Protein AF-K9PJ05-F1 (afdb_monomer_lite)

Structure (mmCIF, N/CA/C/O backbone):
data_AF-K9PJ05-F1
#
_entry.id   AF-K9PJ05-F1
#
loop_
_atom_site.group_PDB
_atom_site.id
_atom_site.type_symbol
_atom_site.label_atom_id
_atom_site.label_alt_id
_atom_site.label_comp_id
_atom_site.label_asym_id
_atom_site.label_entity_i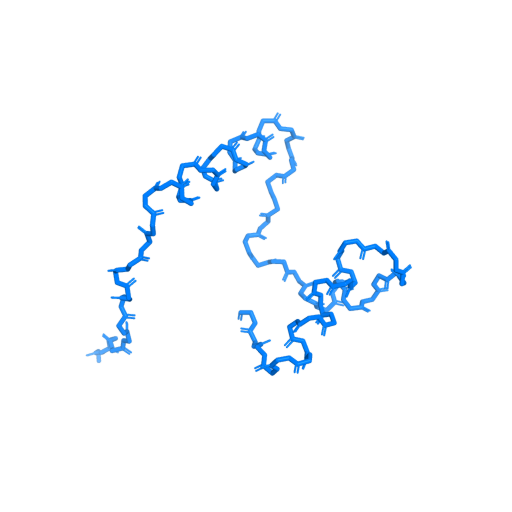d
_atom_site.label_seq_id
_atom_site.pdbx_PDB_ins_code
_atom_site.Cartn_x
_atom_site.Cartn_y
_atom_site.Cartn_z
_atom_site.occupancy
_atom_site.B_iso_or_equiv
_atom_site.auth_seq_id
_atom_site.auth_comp_id
_atom_site.auth_asym_id
_atom_site.auth_atom_id
_atom_site.pdbx_PDB_model_num
ATOM 1 N N . MET A 1 1 ? 0.395 -34.069 14.262 1.00 38.72 1 MET A N 1
ATOM 2 C CA . MET A 1 1 ? -0.314 -32.950 14.914 1.00 38.72 1 MET A CA 1
ATOM 3 C C . MET A 1 1 ? 0.729 -32.080 15.586 1.00 38.72 1 MET A C 1
ATOM 5 O O . MET A 1 1 ? 1.269 -32.494 16.601 1.00 38.72 1 MET A O 1
ATOM 9 N N . THR A 1 2 ? 1.052 -30.932 14.999 1.00 42.50 2 THR A N 1
ATOM 10 C CA . THR A 1 2 ? 1.941 -29.931 15.606 1.00 42.50 2 THR A CA 1
ATOM 11 C C . THR A 1 2 ? 1.695 -28.596 14.915 1.00 42.50 2 THR A C 1
ATOM 13 O O . THR A 1 2 ? 1.853 -28.533 13.698 1.00 42.50 2 THR A O 1
ATOM 16 N N . PRO A 1 3 ? 1.368 -27.526 15.651 1.00 50.66 3 PRO A N 1
ATOM 17 C CA . PRO A 1 3 ? 1.687 -26.183 15.216 1.00 50.66 3 PRO A CA 1
ATOM 18 C C . PRO A 1 3 ? 2.762 -25.627 16.156 1.00 50.66 3 PRO A C 1
ATOM 20 O O . PRO A 1 3 ? 2.497 -25.293 17.308 1.00 50.66 3 PRO A O 1
ATOM 23 N N . LEU A 1 4 ? 3.998 -25.559 15.664 1.00 54.91 4 LEU A N 1
ATOM 24 C CA . LEU A 1 4 ? 4.952 -24.550 16.108 1.00 54.91 4 LEU A CA 1
ATOM 25 C C . LEU A 1 4 ? 4.831 -23.406 15.111 1.00 54.91 4 LEU A C 1
ATOM 27 O O . LEU A 1 4 ? 5.031 -23.645 13.927 1.00 54.91 4 LEU A O 1
ATOM 31 N N . LEU A 1 5 ? 4.522 -22.206 15.590 1.00 47.00 5 LEU A N 1
ATOM 32 C CA . LEU A 1 5 ? 5.253 -20.977 15.276 1.00 47.00 5 LEU A CA 1
ATOM 33 C C . LEU A 1 5 ? 4.716 -19.870 16.189 1.00 47.00 5 LEU A C 1
ATOM 35 O O . LEU A 1 5 ? 3.518 -19.725 16.410 1.00 47.00 5 LEU A O 1
ATOM 39 N N . ALA A 1 6 ? 5.658 -19.182 16.816 1.00 43.12 6 ALA A N 1
ATOM 40 C CA . ALA A 1 6 ? 5.470 -18.327 17.967 1.00 43.12 6 ALA A CA 1
ATOM 41 C C . ALA A 1 6 ? 4.567 -17.118 17.682 1.00 43.12 6 ALA A C 1
ATOM 43 O O . ALA A 1 6 ? 4.843 -16.306 16.804 1.00 43.12 6 ALA A O 1
ATOM 44 N N . THR A 1 7 ? 3.538 -16.941 18.508 1.00 47.88 7 THR A N 1
ATOM 45 C CA . THR A 1 7 ? 2.914 -15.639 18.747 1.00 47.88 7 THR A CA 1
ATOM 46 C C . THR A 1 7 ? 3.937 -14.727 19.418 1.00 47.88 7 THR A C 1
ATOM 48 O O . THR A 1 7 ? 4.242 -14.920 20.594 1.00 47.88 7 THR A O 1
ATOM 51 N N . SER A 1 8 ? 4.468 -13.744 18.693 1.00 48.25 8 SER A N 1
ATOM 52 C CA . SER A 1 8 ? 5.234 -12.633 19.271 1.00 48.25 8 SER A CA 1
ATOM 53 C C . SER A 1 8 ? 4.280 -11.711 20.044 1.00 48.25 8 SER A C 1
ATOM 55 O O . SER A 1 8 ? 3.473 -11.033 19.407 1.00 48.25 8 SER A O 1
ATOM 57 N N . PRO A 1 9 ? 4.328 -11.628 21.388 1.00 53.66 9 PRO A N 1
ATOM 58 C CA . PRO A 1 9 ? 3.474 -10.730 22.143 1.00 53.66 9 PRO A CA 1
ATOM 59 C C . PRO A 1 9 ? 4.263 -9.449 22.397 1.00 53.66 9 PRO A C 1
ATOM 61 O O . PRO A 1 9 ? 4.884 -9.280 23.442 1.00 53.66 9 PRO A O 1
ATOM 64 N N . ASN A 1 10 ? 4.297 -8.550 21.421 1.00 53.31 10 ASN A N 1
ATOM 65 C CA . ASN A 1 10 ? 4.694 -7.177 21.718 1.00 53.31 10 ASN A CA 1
ATOM 66 C C . ASN A 1 10 ? 3.926 -6.187 20.852 1.00 53.31 10 ASN A C 1
ATOM 68 O O . ASN A 1 10 ? 4.481 -5.296 20.213 1.00 53.31 10 ASN A O 1
ATOM 72 N N . THR A 1 11 ? 2.611 -6.368 20.806 1.00 49.19 11 THR A N 1
ATOM 73 C CA . THR A 1 11 ? 1.727 -5.365 20.241 1.00 49.19 11 THR A CA 1
ATOM 74 C C . THR A 1 11 ? 1.676 -4.195 21.207 1.00 49.19 11 THR A C 1
ATOM 76 O O . THR A 1 11 ? 1.124 -4.278 22.302 1.00 49.19 11 THR A O 1
ATOM 79 N N . THR A 1 12 ? 2.304 -3.089 20.823 1.00 53.34 12 THR A N 1
ATOM 80 C CA . THR A 1 12 ? 2.203 -1.831 21.557 1.00 53.34 12 THR A CA 1
ATOM 81 C C . THR A 1 12 ? 0.711 -1.490 21.688 1.00 53.34 12 THR A C 1
ATOM 83 O O . THR A 1 12 ? 0.060 -1.309 20.659 1.00 53.34 12 THR A O 1
ATOM 86 N N . PRO A 1 13 ? 0.128 -1.403 22.897 1.00 61.66 13 PRO A N 1
ATOM 87 C CA . PRO A 1 13 ? -1.331 -1.388 23.086 1.00 61.66 13 PRO A CA 1
ATOM 88 C C . PRO A 1 13 ? -2.042 -0.226 22.377 1.00 61.66 13 PRO A C 1
ATOM 90 O O . PRO A 1 13 ? -3.208 -0.330 22.012 1.00 61.66 13 PRO A O 1
ATOM 93 N N . ARG A 1 14 ? -1.324 0.870 22.106 1.00 69.69 14 ARG A N 1
ATOM 94 C CA . ARG A 1 14 ? -1.833 1.991 21.302 1.00 69.69 14 ARG A CA 1
ATOM 95 C C . ARG A 1 14 ? -2.008 1.651 19.823 1.00 69.69 14 ARG A C 1
ATOM 97 O O . ARG A 1 14 ? -2.936 2.152 19.205 1.00 69.69 14 ARG A O 1
ATOM 104 N N . LEU A 1 15 ? -1.127 0.826 19.256 1.00 66.94 15 LEU A N 1
ATOM 105 C CA . LEU A 1 15 ? -1.212 0.431 17.850 1.00 66.94 15 LEU A CA 1
ATOM 106 C C . LEU A 1 15 ? -2.438 -0.451 17.613 1.00 66.94 15 LEU A C 1
ATOM 108 O O . LEU A 1 15 ? -3.161 -0.208 16.659 1.00 66.94 15 LEU A O 1
ATOM 112 N N . GLN A 1 16 ? -2.729 -1.392 18.516 1.00 68.06 16 GLN A N 1
ATOM 113 C CA . GLN A 1 16 ? -3.930 -2.232 18.410 1.00 68.06 16 GLN A CA 1
ATOM 114 C C . GLN A 1 16 ? -5.214 -1.407 18.443 1.00 68.06 16 GLN A C 1
ATOM 116 O O . GLN A 1 16 ? -6.061 -1.576 17.584 1.00 68.06 16 GLN A O 1
ATOM 121 N N . GLN A 1 17 ? -5.320 -0.442 19.358 1.00 75.06 17 GLN A N 1
ATOM 122 C CA . GLN A 1 17 ? -6.506 0.417 19.451 1.00 75.06 17 GLN A CA 1
ATOM 123 C C . GLN A 1 17 ? -6.744 1.248 18.185 1.00 75.06 17 GLN A C 1
ATOM 125 O O . GLN A 1 17 ? -7.888 1.474 17.796 1.00 75.06 17 GLN A O 1
ATOM 130 N N . ILE A 1 18 ? -5.667 1.719 17.550 1.00 75.12 18 ILE A N 1
ATOM 131 C CA . ILE A 1 18 ? -5.753 2.462 16.289 1.00 75.12 18 ILE A CA 1
ATOM 132 C C . ILE A 1 18 ? -6.190 1.529 15.154 1.00 75.12 18 ILE A C 1
ATOM 134 O O . ILE A 1 18 ? -7.046 1.914 14.363 1.00 75.12 18 ILE A O 1
ATOM 138 N N . LEU A 1 19 ? -5.647 0.310 15.094 1.00 74.44 19 LEU A N 1
ATOM 139 C CA . LEU A 1 19 ? -6.047 -0.694 14.105 1.00 74.44 19 LEU A CA 1
ATOM 140 C C . LEU A 1 19 ? -7.518 -1.099 14.281 1.00 74.44 19 LEU A C 1
ATOM 142 O O . LEU A 1 19 ? -8.265 -1.061 13.312 1.00 74.44 19 LEU A O 1
ATOM 146 N N . ASP A 1 20 ? -7.970 -1.338 15.514 1.00 78.38 20 ASP A N 1
ATOM 147 C CA . ASP A 1 20 ? -9.367 -1.676 15.824 1.00 78.38 20 ASP A CA 1
ATOM 148 C C . ASP A 1 20 ? -10.344 -0.552 15.428 1.00 78.38 20 ASP A C 1
ATOM 150 O O . ASP A 1 20 ? -11.480 -0.803 15.016 1.00 78.38 20 ASP A O 1
ATOM 154 N N . LEU A 1 21 ? -9.920 0.711 15.555 1.00 79.50 21 LEU A N 1
ATOM 1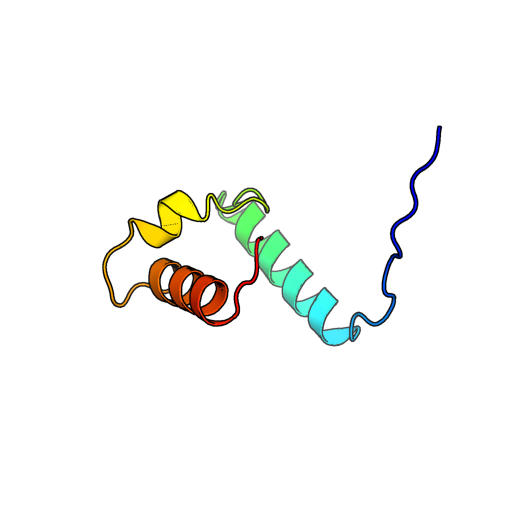55 C CA . LEU A 1 21 ? -10.692 1.869 15.096 1.00 79.50 21 LEU A CA 1
ATOM 156 C C . LEU A 1 21 ? -10.814 1.899 13.571 1.00 79.50 21 LEU A C 1
ATOM 158 O O . LEU A 1 21 ? -11.892 2.194 13.055 1.00 79.50 21 LEU A O 1
ATOM 162 N N . ILE A 1 22 ? -9.725 1.596 12.861 1.00 75.38 22 ILE A N 1
ATOM 163 C CA . ILE A 1 22 ? -9.712 1.525 11.397 1.00 75.38 22 ILE A CA 1
ATOM 164 C C . ILE A 1 22 ? -10.602 0.374 10.921 1.00 75.38 22 ILE A C 1
ATOM 166 O O . ILE A 1 22 ? -11.427 0.598 10.038 1.00 75.38 22 ILE A O 1
ATOM 170 N N . ASP A 1 23 ? -10.510 -0.801 11.548 1.00 69.50 23 ASP A N 1
ATOM 171 C CA . ASP A 1 23 ? -11.324 -1.972 11.209 1.00 69.50 23 ASP A CA 1
ATOM 172 C C . ASP A 1 23 ? -12.819 -1.686 11.386 1.00 69.50 23 ASP A C 1
ATOM 174 O O . ASP A 1 23 ? -13.600 -1.869 10.453 1.00 69.50 23 ASP A O 1
ATOM 178 N N . ARG A 1 24 ? -13.228 -1.114 12.528 1.00 74.81 24 ARG A N 1
ATOM 179 C CA . ARG A 1 24 ? -14.634 -0.722 12.747 1.00 74.81 24 ARG A CA 1
ATOM 180 C C . ARG A 1 24 ? -15.125 0.303 11.733 1.00 74.81 24 ARG A C 1
ATOM 182 O O . ARG A 1 24 ? -16.273 0.248 11.294 1.00 74.81 24 ARG A O 1
ATOM 189 N N . GLN A 1 25 ? -14.275 1.263 11.383 1.00 73.19 25 GLN A N 1
ATOM 190 C CA . GLN A 1 25 ? -14.619 2.310 10.430 1.00 73.19 25 GLN A CA 1
ATOM 191 C C . GLN A 1 25 ? -14.708 1.765 8.995 1.00 73.19 25 GLN A C 1
ATOM 193 O O . GLN A 1 25 ? -15.541 2.237 8.218 1.00 73.19 25 GLN A O 1
ATOM 198 N N . ALA A 1 26 ? -13.882 0.775 8.650 1.00 67.94 26 ALA A N 1
ATOM 199 C CA . ALA A 1 26 ? -13.912 0.067 7.377 1.00 67.94 26 ALA A CA 1
ATOM 200 C C . ALA A 1 26 ? -15.157 -0.826 7.263 1.00 67.94 26 ALA A C 1
ATOM 202 O O . ALA A 1 26 ? -15.865 -0.753 6.258 1.00 67.94 26 ALA A O 1
ATOM 203 N N . GLU A 1 27 ? -15.494 -1.585 8.309 1.00 70.06 27 GLU A N 1
ATOM 204 C CA . GLU A 1 27 ? -16.732 -2.373 8.390 1.00 70.06 27 GLU A CA 1
ATOM 205 C C . GLU A 1 27 ? -17.980 -1.499 8.246 1.00 70.06 27 GLU A C 1
ATOM 207 O O . GLU A 1 27 ? -18.853 -1.797 7.430 1.00 70.06 27 GLU A O 1
ATOM 212 N N . ALA A 1 28 ? -18.039 -0.375 8.968 1.00 72.12 28 ALA A N 1
ATOM 213 C CA . ALA A 1 28 ? -19.165 0.556 8.907 1.00 72.12 28 ALA A CA 1
ATOM 214 C C . ALA A 1 28 ? -19.364 1.177 7.513 1.00 72.12 28 ALA A C 1
ATOM 216 O O . ALA A 1 28 ? -20.480 1.548 7.153 1.00 72.12 28 ALA A O 1
ATOM 217 N N . GLN A 1 29 ? -18.296 1.282 6.720 1.00 68.19 29 GLN A N 1
ATOM 218 C CA . GLN A 1 29 ? -18.344 1.791 5.348 1.00 68.19 29 GLN A CA 1
ATOM 219 C C . GLN A 1 29 ? -18.539 0.685 4.298 1.00 68.19 29 GLN A C 1
ATOM 221 O O . GLN A 1 29 ? -18.554 0.984 3.106 1.00 68.19 29 GLN A O 1
ATOM 226 N N . GLY A 1 30 ? -18.671 -0.585 4.705 1.00 60.62 30 GLY A N 1
ATOM 227 C CA . GLY A 1 30 ? -18.690 -1.725 3.778 1.00 60.62 30 GLY A CA 1
ATOM 228 C C . GLY A 1 30 ? -17.361 -1.921 3.038 1.00 60.62 30 GLY A C 1
ATOM 229 O O . GLY A 1 30 ? -17.295 -2.633 2.040 1.00 60.62 30 GLY A O 1
ATOM 230 N N . LEU A 1 31 ? -16.302 -1.280 3.532 1.00 61.56 31 LEU A N 1
ATOM 231 C CA . LEU A 1 31 ? -14.929 -1.346 3.051 1.00 61.56 31 LEU A CA 1
ATOM 232 C C . LEU A 1 31 ? -14.119 -2.347 3.874 1.00 61.56 31 LEU A C 1
ATOM 234 O O . LEU A 1 31 ? -12.904 -2.204 3.940 1.00 61.56 31 LEU A O 1
ATOM 238 N N . ALA A 1 32 ? -14.770 -3.315 4.531 1.00 57.06 32 ALA A N 1
ATOM 239 C CA . ALA A 1 32 ? -14.102 -4.421 5.205 1.00 57.06 32 ALA A CA 1
ATOM 240 C C . ALA A 1 32 ? -13.283 -5.194 4.163 1.00 57.06 32 ALA A C 1
ATOM 242 O O . ALA A 1 32 ? -13.769 -6.111 3.499 1.00 57.06 32 ALA A O 1
ATOM 243 N N . VAL A 1 33 ? -12.052 -4.738 3.945 1.00 55.44 33 VAL A N 1
ATOM 244 C CA . VAL A 1 33 ? -11.117 -5.356 3.024 1.00 55.44 33 VAL A CA 1
ATOM 245 C C . VAL A 1 33 ? -10.669 -6.642 3.710 1.00 55.44 33 VAL A C 1
ATOM 247 O O . VAL A 1 33 ? -10.247 -6.580 4.866 1.00 55.44 33 VAL A O 1
ATOM 250 N N . PRO A 1 34 ? -10.764 -7.808 3.050 1.00 56.03 34 PRO A N 1
ATOM 251 C CA . PRO A 1 34 ? -10.156 -9.024 3.567 1.00 56.03 34 PRO A CA 1
ATOM 252 C C . PRO A 1 34 ? -8.719 -8.718 4.000 1.00 56.03 34 PRO A C 1
ATOM 254 O O . PRO A 1 34 ? -7.979 -8.098 3.237 1.00 56.03 34 PRO A O 1
ATOM 257 N N . GLN A 1 35 ? -8.318 -9.139 5.207 1.00 55.16 35 GLN A N 1
ATOM 258 C CA . GLN A 1 35 ? -6.945 -8.919 5.697 1.00 55.16 35 GLN A CA 1
ATOM 259 C C . GLN A 1 35 ? -5.884 -9.459 4.725 1.00 55.16 35 GLN A C 1
ATOM 261 O O . GLN A 1 35 ? -4.755 -8.978 4.695 1.00 55.16 35 GLN A O 1
ATOM 266 N N . ILE A 1 36 ? -6.273 -10.406 3.871 1.00 56.41 36 ILE A N 1
ATOM 267 C CA . ILE A 1 36 ? -5.537 -10.765 2.668 1.00 56.41 36 ILE A CA 1
ATOM 268 C C . ILE A 1 36 ? -5.849 -9.703 1.617 1.00 56.41 36 ILE A C 1
ATOM 270 O O . ILE A 1 36 ? -6.713 -9.872 0.754 1.00 56.41 36 ILE A O 1
ATOM 274 N N . VAL A 1 37 ? -5.144 -8.579 1.689 1.00 60.34 37 VAL A N 1
ATOM 275 C CA . VAL A 1 37 ? -5.041 -7.746 0.503 1.00 60.34 37 VAL A CA 1
ATOM 276 C C . VAL A 1 37 ? -4.338 -8.601 -0.546 1.00 60.34 37 VAL A C 1
ATOM 278 O O . VAL A 1 37 ? -3.219 -9.057 -0.318 1.00 60.34 37 VAL A O 1
ATOM 281 N N . GLU A 1 38 ? -4.993 -8.847 -1.681 1.00 73.31 38 GLU A N 1
ATOM 282 C CA . GLU A 1 38 ? -4.353 -9.469 -2.839 1.00 73.31 38 GLU A CA 1
ATOM 283 C C . GLU A 1 38 ? -3.170 -8.583 -3.247 1.00 73.31 38 GLU A C 1
ATOM 285 O O . GLU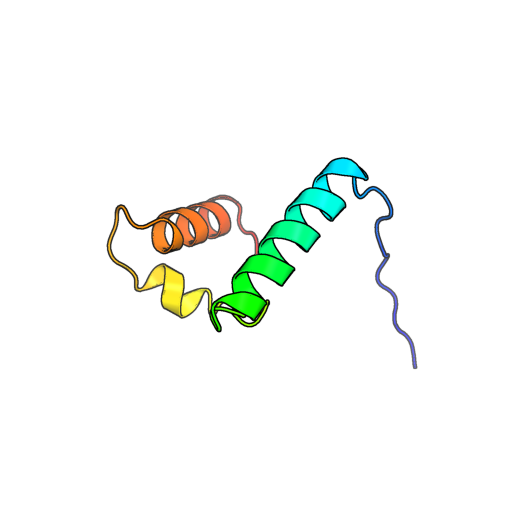 A 1 38 ? -3.327 -7.598 -3.969 1.00 73.31 38 GLU A O 1
ATOM 290 N N . ILE A 1 39 ? -1.971 -8.888 -2.746 1.00 77.62 39 ILE A N 1
ATOM 291 C CA . ILE A 1 39 ? -0.774 -8.086 -3.019 1.00 77.62 39 ILE A CA 1
ATOM 292 C C . ILE A 1 39 ? -0.518 -8.002 -4.524 1.00 77.62 39 ILE A C 1
ATOM 294 O O . ILE A 1 39 ? -0.070 -6.971 -5.016 1.00 77.62 39 ILE A O 1
ATOM 298 N N . GLU A 1 40 ? -0.902 -9.025 -5.287 1.00 78.94 40 GLU A N 1
ATOM 299 C CA . GLU A 1 40 ? -0.886 -8.989 -6.751 1.00 78.94 40 GLU A CA 1
ATOM 300 C C . GLU A 1 40 ? -1.760 -7.867 -7.325 1.00 78.94 40 GLU A C 1
ATOM 302 O O . GLU A 1 40 ? -1.326 -7.135 -8.219 1.00 78.94 40 GLU A O 1
ATOM 307 N N . LYS A 1 41 ? -2.948 -7.647 -6.755 1.00 81.69 41 LYS A N 1
ATOM 308 C CA . LYS A 1 41 ? -3.818 -6.530 -7.124 1.00 81.69 41 LYS A CA 1
ATOM 309 C C . LYS A 1 41 ? -3.152 -5.199 -6.804 1.00 81.69 41 LYS A C 1
ATOM 311 O O . LYS A 1 41 ? -3.176 -4.308 -7.647 1.00 81.69 41 LYS A O 1
ATOM 316 N N . LEU A 1 42 ? -2.497 -5.068 -5.649 1.00 82.69 42 LEU A N 1
ATOM 317 C CA . LEU A 1 42 ? -1.760 -3.850 -5.299 1.00 82.69 42 LEU A CA 1
ATOM 318 C C . LEU A 1 42 ? -0.577 -3.576 -6.233 1.00 82.69 42 LEU A C 1
ATOM 320 O O . LEU A 1 42 ? -0.370 -2.432 -6.633 1.00 82.69 42 LEU A O 1
ATOM 324 N N . ARG A 1 43 ? 0.170 -4.616 -6.621 1.00 84.81 43 ARG A N 1
ATOM 325 C CA . ARG A 1 43 ? 1.277 -4.511 -7.584 1.00 84.81 43 ARG A CA 1
ATOM 326 C C . ARG A 1 43 ? 0.805 -4.041 -8.958 1.00 84.81 43 ARG A C 1
ATOM 328 O O . ARG A 1 43 ? 1.568 -3.360 -9.640 1.00 84.81 43 ARG A O 1
ATOM 335 N N . SER A 1 44 ? -0.425 -4.397 -9.338 1.00 87.25 44 SER A N 1
ATOM 336 C CA . SER A 1 44 ? -1.056 -4.001 -10.603 1.00 87.25 44 SER A CA 1
ATOM 337 C C . SER A 1 44 ? -1.588 -2.561 -10.619 1.00 87.25 44 SER A C 1
ATOM 339 O O . SER A 1 44 ? -1.917 -2.046 -11.688 1.00 87.25 44 SER A O 1
ATOM 341 N N . LEU A 1 45 ? -1.675 -1.898 -9.458 1.00 87.38 45 LEU A N 1
ATOM 342 C CA . LEU A 1 45 ? -2.133 -0.512 -9.379 1.00 87.38 45 LEU A CA 1
ATOM 343 C C . LEU A 1 45 ? -1.108 0.450 -9.984 1.00 87.38 45 LEU A C 1
ATOM 345 O O . LEU A 1 45 ? 0.102 0.217 -9.970 1.00 87.38 45 LEU A O 1
ATOM 349 N N . SER A 1 46 ? -1.603 1.586 -10.472 1.00 87.25 46 SER A N 1
ATOM 350 C CA . SER A 1 46 ? -0.754 2.652 -10.989 1.00 87.25 46 SER A CA 1
ATOM 351 C C . SER A 1 46 ? 0.145 3.240 -9.900 1.00 87.25 46 SER A C 1
ATOM 353 O O . SER A 1 46 ? -0.241 3.367 -8.730 1.00 87.25 46 SER A O 1
ATOM 355 N N . THR A 1 47 ? 1.331 3.676 -10.315 1.00 85.81 47 THR A N 1
ATOM 356 C CA . THR A 1 47 ? 2.278 4.415 -9.477 1.00 85.81 47 THR A CA 1
ATOM 357 C C . THR A 1 47 ? 1.617 5.656 -8.868 1.00 85.81 47 THR A C 1
ATOM 359 O O . THR A 1 47 ? 0.800 6.313 -9.511 1.00 85.81 47 THR A O 1
ATOM 362 N N . GLY A 1 48 ? 1.955 5.969 -7.615 1.00 82.25 48 GLY A N 1
ATOM 363 C CA . GLY A 1 48 ? 1.376 7.095 -6.870 1.00 82.25 48 GLY A CA 1
ATOM 364 C C . GLY A 1 48 ? 0.112 6.754 -6.075 1.00 82.25 48 GLY A C 1
ATOM 365 O O . GLY A 1 48 ? -0.389 7.598 -5.338 1.00 82.25 48 GLY A O 1
ATOM 366 N N . THR A 1 49 ? -0.387 5.519 -6.169 1.00 85.00 49 THR A N 1
ATOM 367 C CA . THR A 1 49 ? -1.426 5.016 -5.260 1.00 85.00 49 THR A CA 1
ATOM 368 C C . THR A 1 49 ? -0.803 4.459 -3.981 1.00 85.00 49 THR A C 1
ATOM 370 O O . THR A 1 49 ? 0.291 3.890 -4.008 1.00 85.00 49 THR A O 1
ATOM 373 N N . PHE A 1 50 ? -1.522 4.573 -2.859 1.00 83.31 50 PHE A N 1
ATOM 374 C CA . PHE A 1 50 ? -1.106 3.965 -1.590 1.00 83.31 50 PHE A CA 1
ATOM 375 C C . PHE A 1 50 ? -0.856 2.458 -1.743 1.00 83.31 50 PHE A C 1
ATOM 377 O O . PHE A 1 50 ? 0.159 1.952 -1.281 1.00 83.31 50 PHE A O 1
ATOM 384 N N . GLY A 1 51 ? -1.740 1.757 -2.459 1.00 85.12 51 GLY A N 1
ATOM 385 C CA . GLY A 1 51 ? -1.613 0.322 -2.693 1.00 85.12 51 GLY A CA 1
ATOM 386 C C . GLY A 1 51 ? -0.335 -0.063 -3.441 1.00 85.12 51 GLY A C 1
ATOM 387 O O . GLY A 1 51 ? 0.375 -0.961 -2.997 1.00 85.12 51 GLY A O 1
ATOM 388 N N . LYS A 1 52 ? 0.014 0.654 -4.518 1.00 87.69 52 LYS A N 1
ATOM 389 C CA . LYS A 1 52 ? 1.264 0.410 -5.250 1.00 87.69 52 LYS A CA 1
ATOM 390 C C . LYS A 1 52 ? 2.495 0.682 -4.382 1.00 87.69 52 LYS A C 1
ATOM 392 O O . LYS A 1 52 ? 3.389 -0.152 -4.330 1.00 87.69 52 LYS A O 1
ATOM 397 N N . ALA A 1 53 ? 2.501 1.789 -3.636 1.00 87.94 53 ALA A N 1
ATOM 398 C CA . ALA A 1 53 ? 3.595 2.122 -2.721 1.00 87.94 53 ALA A CA 1
ATOM 399 C C . ALA A 1 53 ? 3.765 1.077 -1.603 1.00 87.94 53 ALA A C 1
ATOM 401 O O . ALA A 1 53 ? 4.886 0.754 -1.218 1.00 87.94 53 ALA A O 1
ATOM 402 N N . TRP A 1 54 ? 2.657 0.527 -1.103 1.00 85.25 54 TRP A N 1
ATOM 403 C CA . TRP A 1 54 ? 2.671 -0.544 -0.111 1.00 85.25 54 TRP A CA 1
ATOM 404 C C . TRP A 1 54 ? 3.253 -1.843 -0.677 1.00 85.25 54 TRP A C 1
ATOM 406 O O . TRP A 1 54 ? 4.117 -2.448 -0.048 1.00 85.25 54 TRP A O 1
ATOM 416 N N . ALA A 1 55 ? 2.845 -2.237 -1.886 1.00 86.06 55 ALA A N 1
ATOM 417 C CA . ALA A 1 55 ? 3.419 -3.393 -2.570 1.00 86.06 55 ALA A CA 1
ATOM 418 C C . ALA A 1 55 ? 4.923 -3.217 -2.840 1.00 86.06 55 ALA A C 1
ATOM 420 O O . ALA A 1 55 ? 5.703 -4.121 -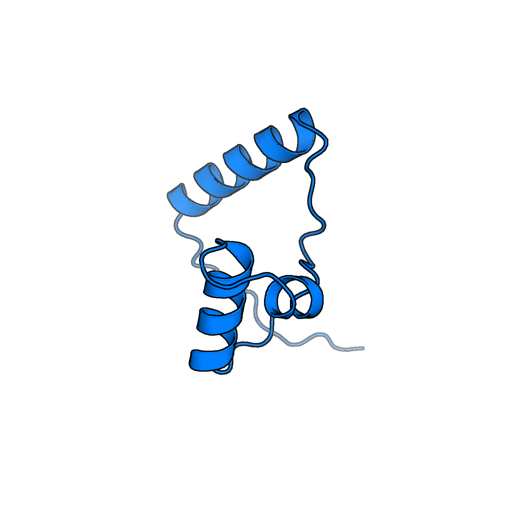2.556 1.00 86.06 55 ALA A O 1
ATOM 421 N N . ASP A 1 56 ? 5.334 -2.037 -3.308 1.00 88.06 56 ASP A N 1
ATOM 422 C CA . ASP A 1 56 ? 6.740 -1.732 -3.582 1.00 88.06 56 ASP A CA 1
ATOM 423 C C . ASP A 1 56 ? 7.586 -1.751 -2.292 1.00 88.06 56 ASP A C 1
ATOM 425 O O . ASP A 1 56 ? 8.730 -2.203 -2.309 1.00 88.06 56 ASP A O 1
ATOM 429 N N . LEU A 1 57 ? 7.027 -1.319 -1.154 1.00 88.62 57 LEU A N 1
ATOM 430 C CA . LEU A 1 57 ? 7.682 -1.406 0.155 1.00 88.62 57 LEU A CA 1
ATOM 431 C C . LEU A 1 57 ? 7.875 -2.860 0.599 1.00 88.62 57 LEU A C 1
ATOM 433 O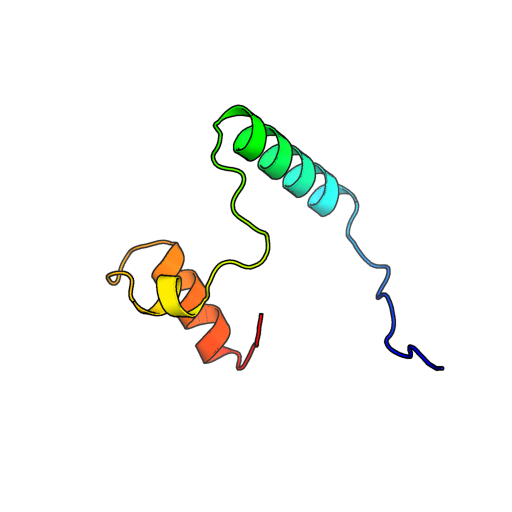 O . 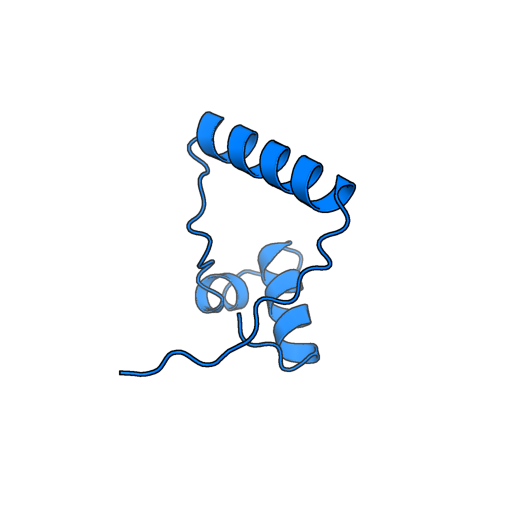LEU A 1 57 ? 8.949 -3.204 1.095 1.00 88.62 57 LEU A O 1
ATOM 437 N N . LEU A 1 58 ? 6.862 -3.711 0.429 1.00 86.06 58 LEU A N 1
ATOM 438 C CA . LEU A 1 58 ? 6.958 -5.136 0.754 1.00 86.06 58 LEU A CA 1
ATOM 439 C C . LEU A 1 58 ? 8.013 -5.829 -0.120 1.00 86.06 58 LEU A C 1
ATOM 441 O O . LEU A 1 58 ? 8.895 -6.508 0.409 1.00 86.06 58 LEU A O 1
ATOM 445 N N . ASP A 1 59 ? 7.980 -5.575 -1.430 1.00 85.88 59 ASP A N 1
ATOM 446 C CA . ASP A 1 59 ? 8.923 -6.141 -2.397 1.00 85.88 59 ASP A CA 1
ATOM 447 C C . ASP A 1 59 ? 10.365 -5.686 -2.106 1.00 85.88 59 ASP A C 1
ATOM 449 O O . ASP A 1 59 ? 11.282 -6.506 -2.083 1.00 85.88 59 ASP A O 1
ATOM 453 N N . ALA A 1 60 ? 10.573 -4.403 -1.786 1.00 89.19 60 ALA A N 1
ATOM 454 C CA . ALA A 1 60 ? 11.891 -3.864 -1.440 1.00 89.19 60 ALA A CA 1
ATOM 455 C C . ALA A 1 60 ? 12.496 -4.486 -0.170 1.00 89.19 60 ALA A C 1
ATOM 457 O O . ALA A 1 60 ? 13.718 -4.527 -0.026 1.00 89.19 60 ALA A O 1
ATOM 458 N N . ASN A 1 61 ? 11.657 -4.970 0.747 1.00 86.12 61 ASN A N 1
ATOM 459 C CA . ASN A 1 61 ? 12.087 -5.575 2.006 1.00 86.12 61 ASN A CA 1
ATOM 460 C C . ASN A 1 61 ? 12.015 -7.114 1.990 1.00 86.12 61 ASN A C 1
ATOM 462 O O . ASN A 1 61 ? 12.247 -7.734 3.028 1.00 86.12 61 ASN A O 1
ATOM 466 N N . ASN A 1 62 ? 11.723 -7.739 0.839 1.00 79.44 62 ASN A N 1
ATOM 467 C CA . ASN A 1 62 ? 11.481 -9.185 0.704 1.00 79.44 62 ASN A CA 1
ATOM 468 C C . ASN A 1 62 ? 10.435 -9.720 1.700 1.00 79.44 62 ASN A C 1
ATOM 470 O O . ASN A 1 62 ? 10.527 -10.856 2.170 1.00 79.44 62 ASN A O 1
ATOM 474 N N . LEU A 1 63 ? 9.449 -8.892 2.044 1.00 74.25 63 LEU A N 1
ATOM 475 C CA . LEU A 1 63 ? 8.372 -9.269 2.946 1.00 74.25 63 LEU A CA 1
ATOM 476 C C . LEU A 1 63 ? 7.265 -9.916 2.119 1.00 74.25 63 LEU A C 1
ATOM 478 O O . LEU A 1 63 ? 6.706 -9.295 1.216 1.00 74.25 63 LEU A O 1
ATOM 482 N N . GLN A 1 64 ? 6.959 -11.173 2.425 1.00 62.31 64 GLN A N 1
ATOM 483 C CA . GLN A 1 64 ? 5.733 -11.798 1.949 1.00 62.31 64 GLN A CA 1
ATOM 484 C C . GLN A 1 64 ? 4.613 -11.481 2.949 1.00 62.31 64 GLN A C 1
ATOM 486 O O . GLN A 1 64 ? 4.877 -11.515 4.154 1.00 62.31 64 GLN A O 1
ATOM 491 N N . PRO A 1 65 ? 3.421 -11.104 2.460 1.00 59.00 65 PRO A N 1
ATOM 492 C CA . PRO A 1 65 ? 2.260 -10.827 3.303 1.00 59.00 65 PRO A CA 1
ATOM 493 C C . PRO A 1 65 ? 1.825 -12.055 4.113 1.00 59.00 65 PRO A C 1
ATOM 495 O O . PRO A 1 65 ? 2.025 -13.194 3.628 1.00 59.00 65 PRO A O 1
#

Secondary structure (DSSP, 8-state):
------------HHHHHHHHHHHHHHHHTT----SS--HHHHHTSPTTSHHHHHHHHHHHTT---

Sequence (65 aa):
MTPLLATSPNTTPRLQQILDLIDRQAEAQGLAVPQIVEIEKLRSLSTGTFGKAWADLLDANNLQP

Radius of gyration: 15.03 Å; chains: 1; bounding box: 31×40×34 Å

Foldseek 3Di:
DDDDDDDDPDDPVVNVVVVVVVCVVCVVVVNNDPPPPVLVVLCPDDPPDPSVVVSVVCVVVVHDD

pLDDT: mean 70.36, std 14.27, range [38.72, 89.19]